Protein AF-A0A959YX13-F1 (afdb_monomer_lite)

pLDDT: mean 87.42, std 9.73, range [59.53, 97.06]

Secondary structure (DSSP, 8-state):
--HHHHHHHHHHHHHHHH---------------B-TTS-B-TT-----EEEEESSSTTS-EEEEEE-

Radius of gyration: 23.51 Å; chains: 1; bounding box: 51×23×63 Å

Structure (mmCIF, N/CA/C/O backbone):
data_AF-A0A959YX13-F1
#
_entry.id   AF-A0A959YX13-F1
#
loop_
_atom_site.group_PDB
_atom_site.id
_atom_site.type_symbol
_atom_site.label_atom_id
_atom_site.label_alt_id
_atom_site.label_comp_id
_atom_site.label_asym_id
_atom_site.label_entity_id
_atom_site.label_seq_id
_atom_site.pdbx_PDB_ins_code
_atom_site.Cartn_x
_atom_site.Cartn_y
_atom_site.Cartn_z
_atom_site.occupancy
_atom_site.B_iso_or_equiv
_atom_site.auth_seq_id
_atom_site.auth_comp_id
_atom_site.auth_asym_id
_atom_site.auth_atom_id
_atom_site.pdbx_PD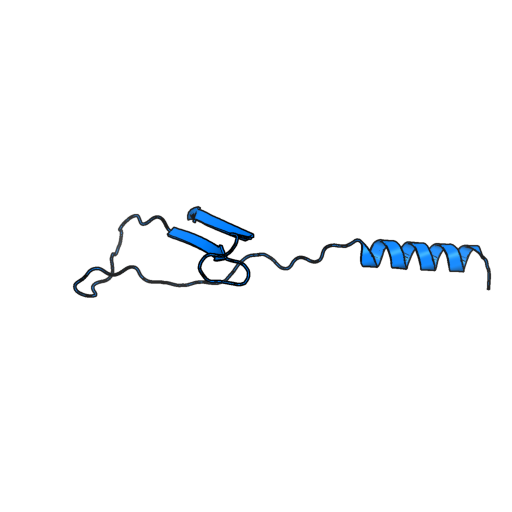B_model_num
ATOM 1 N N . MET A 1 1 ? 26.681 11.507 -45.188 1.00 62.75 1 MET A N 1
ATOM 2 C CA . MET A 1 1 ? 26.638 11.545 -43.705 1.00 62.75 1 MET A CA 1
ATOM 3 C C . MET A 1 1 ? 27.654 10.532 -43.198 1.00 62.75 1 MET A C 1
ATOM 5 O O . MET A 1 1 ? 27.712 9.456 -43.775 1.00 62.75 1 MET A O 1
ATOM 9 N N . SER A 1 2 ? 28.518 10.873 -42.236 1.00 78.69 2 SER A N 1
ATOM 10 C CA . SER A 1 2 ? 29.576 9.944 -41.809 1.00 78.69 2 SER A CA 1
ATOM 11 C C . SER A 1 2 ? 28.988 8.756 -41.027 1.00 78.69 2 SER A C 1
ATOM 13 O O . SER A 1 2 ? 28.127 8.969 -40.172 1.00 78.69 2 SER A O 1
ATOM 15 N N . PRO A 1 3 ? 29.448 7.516 -41.283 1.00 81.31 3 PRO A N 1
ATOM 16 C CA . PRO A 1 3 ? 28.869 6.293 -40.706 1.00 81.31 3 PRO A CA 1
ATOM 17 C C . PRO A 1 3 ? 28.934 6.265 -39.173 1.00 81.31 3 PRO A C 1
ATOM 19 O O . PRO A 1 3 ? 28.041 5.742 -38.513 1.00 81.31 3 PRO A O 1
ATOM 22 N N . PHE A 1 4 ? 29.947 6.919 -38.602 1.00 86.44 4 PHE A N 1
ATOM 23 C CA . PHE A 1 4 ? 30.112 7.092 -37.160 1.00 86.44 4 PHE A CA 1
ATOM 24 C C . PHE A 1 4 ? 28.944 7.847 -36.503 1.00 86.44 4 PHE A C 1
ATOM 26 O O . PHE A 1 4 ? 28.502 7.486 -35.415 1.00 86.44 4 PHE A O 1
ATOM 33 N N . ARG A 1 5 ? 28.395 8.868 -37.177 1.00 85.50 5 ARG A N 1
ATOM 34 C CA . ARG A 1 5 ? 27.264 9.649 -36.649 1.00 85.50 5 ARG A CA 1
ATOM 35 C C . ARG A 1 5 ? 25.983 8.822 -36.645 1.00 85.50 5 ARG A C 1
ATOM 37 O O . ARG A 1 5 ? 25.244 8.867 -35.672 1.00 85.50 5 ARG A O 1
ATOM 44 N N . THR A 1 6 ? 25.761 8.035 -37.696 1.00 88.25 6 THR A N 1
ATOM 45 C CA . THR A 1 6 ? 24.600 7.144 -37.797 1.00 88.25 6 THR A CA 1
ATOM 46 C C . THR A 1 6 ? 24.625 6.064 -36.716 1.00 88.25 6 THR A C 1
ATOM 48 O O . THR A 1 6 ? 23.606 5.832 -36.072 1.00 88.25 6 THR A O 1
ATOM 51 N N . LEU A 1 7 ? 25.788 5.455 -36.454 1.00 92.06 7 LEU A N 1
ATOM 52 C CA . LEU A 1 7 ? 25.942 4.449 -35.399 1.00 92.06 7 LEU A CA 1
ATOM 53 C C . LEU A 1 7 ? 25.637 5.024 -34.007 1.00 92.06 7 LEU A C 1
ATOM 55 O O . LEU A 1 7 ? 24.903 4.414 -33.231 1.00 92.06 7 LEU A O 1
ATOM 59 N N . LEU A 1 8 ? 26.151 6.222 -33.716 1.00 93.00 8 LEU A N 1
ATOM 60 C CA . LEU A 1 8 ? 25.911 6.903 -32.446 1.00 93.00 8 LEU A CA 1
ATOM 61 C C . LEU A 1 8 ? 24.424 7.239 -32.248 1.00 93.00 8 LEU A C 1
ATOM 63 O O . LEU A 1 8 ? 23.891 7.051 -31.156 1.00 93.00 8 LEU A O 1
ATOM 67 N N . SER A 1 9 ? 23.736 7.684 -33.305 1.00 92.44 9 SER A N 1
ATOM 68 C CA . SER A 1 9 ? 22.295 7.959 -33.259 1.00 92.44 9 SER A CA 1
ATOM 69 C C . SER A 1 9 ? 21.463 6.700 -33.001 1.00 92.44 9 SER A C 1
ATOM 71 O O . SER A 1 9 ? 20.538 6.744 -32.195 1.00 92.44 9 SER A O 1
ATOM 73 N N . VAL A 1 10 ? 21.801 5.571 -33.634 1.00 94.44 10 VAL A N 1
ATOM 74 C CA . VAL A 1 10 ? 21.100 4.293 -33.412 1.00 94.44 10 VAL A CA 1
ATOM 75 C C . VAL A 1 10 ? 21.311 3.791 -31.983 1.00 94.44 10 VAL A C 1
ATOM 77 O O . VAL A 1 10 ? 20.348 3.393 -31.333 1.00 94.44 10 VAL A O 1
ATOM 80 N N . ALA A 1 11 ? 22.539 3.869 -31.463 1.00 93.75 11 ALA A N 1
ATOM 81 C CA . ALA A 1 11 ? 22.836 3.490 -30.083 1.00 93.75 11 ALA A CA 1
ATOM 82 C C . ALA A 1 11 ? 22.067 4.355 -29.067 1.00 93.75 11 ALA A C 1
ATOM 84 O O . ALA A 1 11 ? 21.503 3.827 -28.111 1.00 93.75 11 ALA A O 1
ATOM 85 N N . ALA A 1 12 ? 21.981 5.669 -29.302 1.00 91.94 12 ALA A N 1
ATOM 86 C CA . ALA A 1 12 ? 21.221 6.580 -28.448 1.00 91.94 12 ALA A CA 1
ATOM 87 C C . ALA A 1 12 ? 19.718 6.247 -28.427 1.00 91.94 12 ALA A C 1
ATOM 89 O O . ALA A 1 12 ? 19.106 6.246 -27.360 1.00 91.94 12 ALA A O 1
ATOM 90 N N . ILE A 1 13 ? 19.137 5.907 -29.583 1.00 91.75 13 ILE A N 1
ATOM 91 C CA . ILE A 1 13 ? 17.736 5.468 -29.680 1.00 91.75 13 ILE A CA 1
ATOM 92 C C . ILE A 1 13 ? 17.530 4.156 -28.913 1.00 91.75 13 ILE A C 1
ATOM 94 O O . ILE A 1 13 ? 16.560 4.026 -28.172 1.00 91.75 13 ILE A O 1
ATOM 98 N N . PHE A 1 14 ? 18.453 3.202 -29.034 1.00 91.06 14 PHE A N 1
ATOM 99 C CA . PHE A 1 14 ? 18.342 1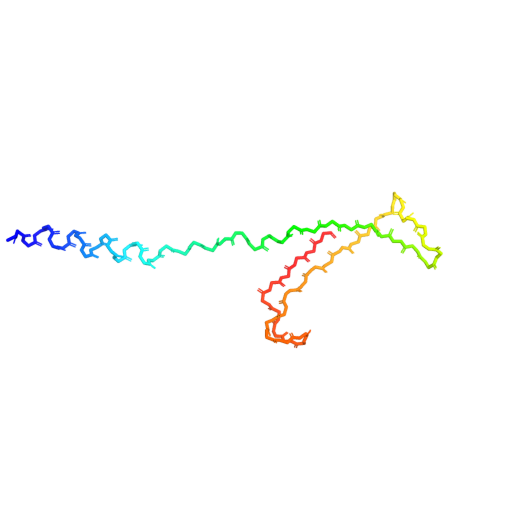.909 -28.357 1.00 91.06 14 PHE A CA 1
ATOM 100 C C . PHE A 1 14 ? 18.367 2.045 -26.826 1.00 91.06 14 PHE A C 1
ATOM 102 O O . PHE A 1 14 ? 17.567 1.424 -26.124 1.00 91.06 14 PHE A O 1
ATOM 109 N N . VAL A 1 15 ? 19.239 2.912 -26.303 1.00 90.06 15 VAL A N 1
ATOM 110 C CA . VAL A 1 15 ? 19.296 3.227 -24.868 1.00 90.06 15 VAL A CA 1
ATOM 111 C C . VAL A 1 15 ? 18.012 3.921 -24.410 1.00 90.06 15 VAL A C 1
ATOM 113 O O . VAL A 1 15 ? 17.469 3.549 -23.375 1.00 90.06 15 VAL A O 1
ATOM 116 N N . ALA A 1 16 ? 17.481 4.863 -25.196 1.00 85.69 16 ALA A N 1
ATOM 117 C CA . ALA A 1 16 ? 16.261 5.599 -24.858 1.00 85.69 16 ALA A CA 1
ATOM 118 C C . ALA A 1 16 ? 14.996 4.722 -24.789 1.00 85.69 16 ALA A C 1
ATOM 120 O O . ALA A 1 16 ? 14.065 5.057 -24.066 1.00 85.69 16 ALA A O 1
ATOM 121 N N . VAL A 1 17 ? 14.955 3.598 -25.508 1.00 83.50 17 VAL A N 1
ATOM 122 C CA . VAL A 1 1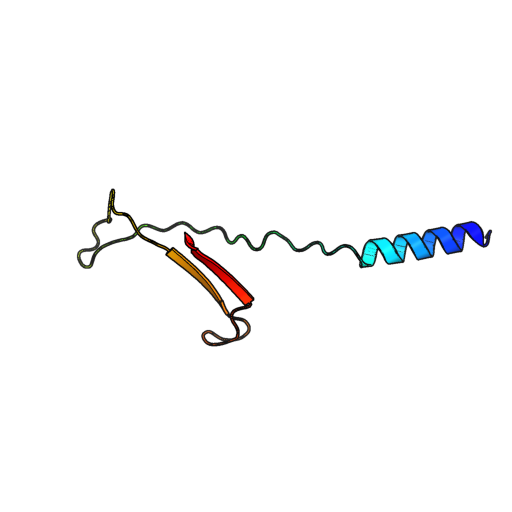7 ? 13.840 2.633 -25.442 1.00 83.50 17 VAL A CA 1
ATOM 123 C C . VAL A 1 17 ? 14.028 1.621 -24.298 1.00 83.50 17 VAL A C 1
ATOM 125 O O . VAL A 1 17 ? 13.073 0.978 -23.876 1.00 83.50 17 VAL A O 1
ATOM 128 N N . SER A 1 18 ? 15.244 1.499 -23.754 1.00 82.88 18 SER A N 1
ATOM 129 C CA . SER A 1 18 ? 15.582 0.527 -22.700 1.00 82.88 18 SER A CA 1
ATOM 130 C C . SER A 1 18 ? 15.348 1.045 -21.273 1.00 82.88 18 SER A C 1
ATOM 132 O O . SER A 1 18 ? 15.452 0.282 -20.311 1.00 82.88 18 SER A O 1
ATOM 134 N N . ILE A 1 19 ? 15.049 2.335 -21.105 1.00 79.94 19 ILE A N 1
ATOM 135 C CA . ILE A 1 19 ? 14.753 2.931 -19.796 1.00 79.94 19 ILE A CA 1
ATOM 136 C C . ILE A 1 19 ? 13.302 2.632 -19.406 1.00 79.94 19 ILE A C 1
ATOM 138 O O . ILE A 1 19 ? 12.358 3.124 -20.017 1.00 79.94 19 ILE A O 1
ATOM 142 N N . ASN A 1 20 ? 13.128 1.845 -18.346 1.00 73.06 20 ASN A N 1
ATOM 143 C CA . ASN A 1 20 ? 11.827 1.587 -17.737 1.00 73.06 20 ASN A CA 1
ATOM 144 C C . ASN A 1 20 ? 11.445 2.771 -16.837 1.00 73.06 20 ASN A C 1
ATOM 146 O O . ASN A 1 20 ? 11.872 2.845 -15.689 1.00 73.06 20 ASN A O 1
ATOM 150 N N . ALA A 1 21 ? 10.640 3.701 -17.348 1.00 63.19 21 ALA A N 1
ATOM 151 C CA . ALA A 1 21 ? 10.095 4.820 -16.577 1.00 63.19 21 ALA A CA 1
ATOM 152 C C . ALA A 1 21 ? 8.822 4.415 -15.808 1.00 63.19 21 ALA A C 1
ATOM 154 O O . ALA A 1 21 ? 7.782 5.055 -15.953 1.00 63.19 21 ALA A O 1
ATOM 155 N N . GLN A 1 22 ? 8.875 3.330 -15.029 1.00 64.62 22 GLN A N 1
ATOM 156 C CA . GLN A 1 22 ? 7.743 2.952 -14.181 1.00 64.62 22 GLN A CA 1
ATOM 157 C C . GLN A 1 22 ? 7.539 4.076 -13.159 1.00 64.62 22 GLN A C 1
ATOM 159 O O . GLN A 1 22 ? 8.404 4.331 -12.318 1.00 64.62 22 GLN A O 1
ATOM 164 N N . THR A 1 23 ? 6.427 4.804 -13.280 1.00 59.53 23 THR A N 1
ATOM 165 C CA . THR A 1 23 ? 5.977 5.728 -12.237 1.00 59.53 23 THR A CA 1
ATOM 166 C C . THR A 1 23 ? 5.907 4.968 -10.916 1.00 59.53 23 THR A C 1
ATOM 168 O O . THR A 1 23 ? 5.618 3.770 -10.949 1.00 59.53 23 THR A O 1
ATOM 171 N N . PRO A 1 24 ? 6.145 5.619 -9.765 1.00 61.47 24 PRO A N 1
ATOM 172 C CA . PRO A 1 24 ? 6.004 4.947 -8.482 1.00 61.47 24 PRO A CA 1
ATOM 173 C C . PRO A 1 24 ? 4.664 4.206 -8.432 1.00 61.47 24 PRO A C 1
ATOM 175 O O . PRO A 1 24 ? 3.632 4.811 -8.720 1.00 61.47 24 PRO A O 1
ATOM 178 N N . GLU A 1 25 ? 4.665 2.930 -8.037 1.00 64.50 25 GLU A N 1
ATOM 179 C CA . GLU A 1 25 ? 3.444 2.141 -7.768 1.00 64.50 25 GLU A CA 1
ATOM 180 C C . GLU A 1 25 ? 2.666 2.669 -6.544 1.00 64.50 25 GLU A C 1
ATOM 182 O O . GLU A 1 25 ? 1.807 1.995 -5.986 1.00 64.50 25 GLU A O 1
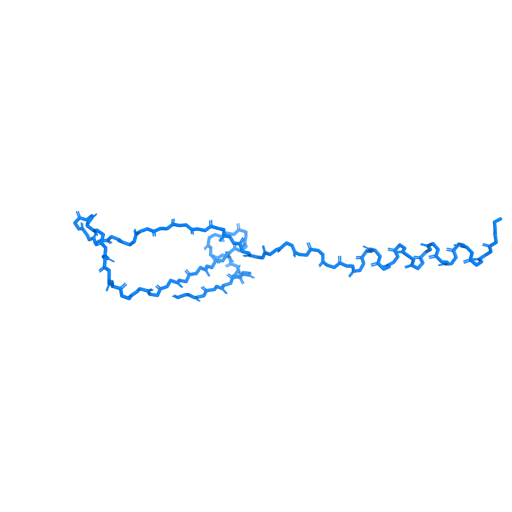ATOM 187 N N . ALA A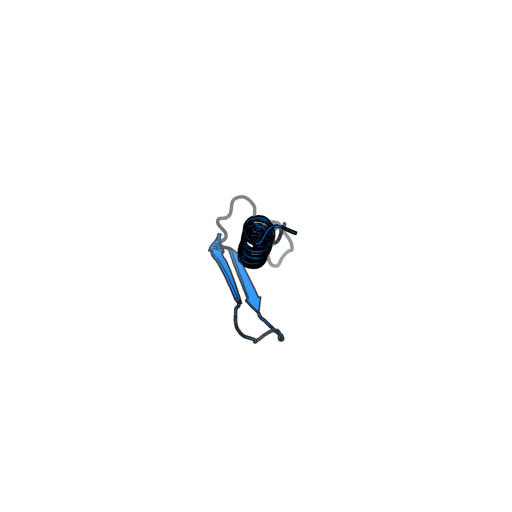 1 26 ? 2.978 3.884 -6.095 1.00 66.00 26 ALA A N 1
ATOM 188 C CA . ALA A 1 26 ? 2.371 4.506 -4.945 1.00 66.00 26 ALA A CA 1
ATOM 189 C C . ALA A 1 26 ? 1.021 5.099 -5.352 1.00 66.00 26 ALA A C 1
ATOM 191 O O . ALA A 1 26 ? 0.932 6.067 -6.113 1.00 66.00 26 ALA A O 1
ATOM 192 N N . PHE A 1 27 ? -0.041 4.522 -4.806 1.00 73.94 27 PHE A N 1
ATOM 193 C CA . PHE A 1 27 ? -1.370 5.107 -4.828 1.00 73.94 27 PHE A CA 1
ATOM 194 C C . PHE A 1 27 ? -1.543 5.951 -3.564 1.00 73.94 27 PHE A C 1
ATOM 196 O O . PHE A 1 27 ? -1.337 5.463 -2.459 1.00 73.94 27 PHE A O 1
ATOM 203 N N . ASN A 1 28 ? -1.920 7.222 -3.703 1.00 82.75 28 ASN A N 1
ATOM 204 C CA . ASN A 1 28 ? -2.218 8.045 -2.533 1.00 82.75 28 ASN A CA 1
ATOM 205 C C . ASN A 1 28 ? -3.588 7.655 -1.972 1.00 82.75 28 ASN A C 1
ATOM 207 O O . ASN A 1 28 ? -4.602 7.796 -2.657 1.00 82.75 28 ASN A O 1
ATOM 211 N N . TYR A 1 29 ? -3.626 7.232 -0.712 1.00 84.94 29 TYR A N 1
ATOM 212 C CA . TYR A 1 29 ? -4.857 6.949 0.018 1.00 84.94 29 TYR A CA 1
ATOM 213 C C . TYR A 1 29 ? -4.860 7.657 1.368 1.00 84.94 29 TYR A C 1
ATOM 215 O O . TYR A 1 29 ? -3.826 7.860 2.001 1.00 84.94 29 TYR A O 1
ATOM 223 N N . GLN A 1 30 ? -6.053 8.033 1.814 1.00 88.25 30 GLN A N 1
ATOM 224 C CA . GLN A 1 30 ? -6.302 8.510 3.168 1.00 88.25 30 GLN A CA 1
ATOM 225 C C . GLN A 1 30 ? -7.613 7.891 3.642 1.00 88.25 30 GLN A C 1
ATOM 227 O O . GLN A 1 30 ? -8.588 7.834 2.891 1.00 88.25 30 GLN A O 1
ATOM 232 N N . GLY A 1 31 ? -7.629 7.410 4.880 1.00 89.12 31 GLY A N 1
ATOM 233 C CA . GLY A 1 31 ? -8.790 6.761 5.468 1.00 89.12 31 GLY A CA 1
ATOM 234 C C . GLY A 1 31 ? -8.787 6.896 6.983 1.00 89.12 31 GLY A C 1
ATOM 235 O O . GLY A 1 31 ? -7.739 7.063 7.601 1.00 89.12 31 GLY A O 1
ATOM 236 N N . VAL A 1 32 ? -9.979 6.830 7.574 1.00 92.44 32 VAL A N 1
ATOM 237 C CA . VAL A 1 32 ? -10.178 6.824 9.026 1.00 92.44 32 VAL A CA 1
ATOM 238 C C . VAL A 1 32 ? -10.907 5.538 9.381 1.00 92.44 32 VAL A C 1
ATOM 240 O O . VAL A 1 32 ? -12.028 5.323 8.918 1.00 92.44 32 VAL A O 1
ATOM 243 N N . ALA A 1 33 ? -10.278 4.687 10.189 1.00 93.94 33 ALA A N 1
ATOM 244 C CA . ALA A 1 33 ? -10.916 3.479 10.695 1.00 93.94 33 ALA A CA 1
ATOM 245 C C . ALA A 1 33 ? -12.020 3.854 11.697 1.00 93.94 33 ALA A C 1
ATOM 247 O O . ALA A 1 33 ? -11.804 4.694 12.574 1.00 93.94 33 ALA A O 1
ATOM 248 N N .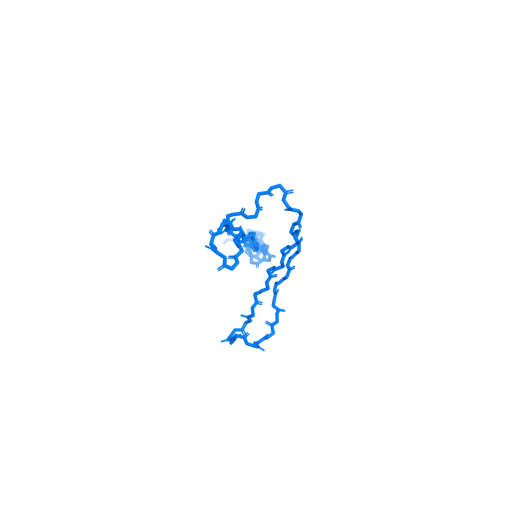 ARG A 1 34 ? -13.202 3.250 11.550 1.00 96.44 34 ARG A N 1
ATOM 249 C CA . ARG A 1 34 ? -14.372 3.481 12.407 1.00 96.44 34 ARG A CA 1
ATOM 250 C C . ARG A 1 34 ? -14.950 2.162 12.902 1.00 96.44 34 ARG A C 1
ATOM 252 O O . ARG A 1 34 ? -14.799 1.143 12.229 1.00 96.44 34 ARG A O 1
ATOM 259 N N . ASP A 1 35 ? -15.597 2.193 14.058 1.00 94.31 35 ASP A N 1
ATOM 260 C CA . ASP A 1 35 ? -16.323 1.047 14.603 1.00 94.31 35 ASP A CA 1
ATOM 261 C C . ASP A 1 35 ? -17.746 0.912 14.021 1.00 94.31 35 ASP A C 1
ATOM 263 O O . ASP A 1 35 ? -18.155 1.655 13.126 1.00 94.31 35 ASP A O 1
ATOM 267 N N . ALA A 1 36 ? -18.514 -0.059 14.528 1.00 96.19 36 ALA A N 1
ATOM 268 C CA . ALA A 1 36 ? -19.893 -0.304 14.098 1.00 96.19 36 ALA A CA 1
ATOM 269 C C . ALA A 1 36 ? -20.880 0.817 14.489 1.00 96.19 36 ALA A C 1
ATOM 271 O O . ALA A 1 36 ? -21.954 0.907 13.896 1.00 96.19 36 ALA A O 1
ATOM 272 N N . GLY A 1 37 ? -20.531 1.654 15.472 1.00 97.06 37 GLY A N 1
ATOM 273 C CA . GLY A 1 37 ? -21.280 2.853 15.854 1.00 97.06 37 GLY A CA 1
ATOM 274 C C . GLY A 1 37 ? -20.941 4.074 14.992 1.00 97.06 37 GLY A C 1
ATOM 275 O O . GLY A 1 37 ? -21.678 5.058 15.009 1.00 97.06 37 GLY A O 1
ATOM 276 N N . GLY A 1 38 ? -19.870 3.997 14.196 1.00 95.50 38 GLY A N 1
ATOM 277 C CA . GLY A 1 38 ? -19.375 5.083 13.356 1.00 95.50 38 GLY A CA 1
ATOM 278 C C . GLY A 1 38 ? -18.316 5.953 14.035 1.00 95.50 38 GLY A C 1
ATOM 279 O O . GLY A 1 38 ? -17.857 6.924 13.421 1.00 95.50 38 GLY A O 1
ATOM 280 N N . ASP A 1 39 ? -17.882 5.612 15.247 1.00 97.00 39 ASP A N 1
ATOM 281 C CA . ASP A 1 39 ? -16.858 6.354 15.977 1.00 97.00 39 ASP A CA 1
ATOM 282 C C . ASP A 1 39 ? -15.461 6.010 15.460 1.00 97.00 39 ASP A C 1
ATOM 284 O O . ASP A 1 39 ? -15.180 4.881 15.061 1.00 97.00 39 ASP A O 1
ATOM 288 N N . ALA A 1 40 ? -14.570 7.004 15.419 1.00 95.50 40 ALA A N 1
ATOM 289 C CA . ALA A 1 40 ? -13.206 6.798 14.945 1.00 95.50 40 ALA A CA 1
ATOM 290 C C . ALA A 1 40 ? -12.401 5.956 15.943 1.00 95.50 40 ALA A C 1
ATOM 292 O O . ALA A 1 40 ? -12.362 6.258 17.137 1.00 95.50 40 ALA A O 1
ATOM 293 N N . LEU A 1 41 ? -11.682 4.956 15.434 1.00 95.75 41 LEU A N 1
ATOM 294 C CA . LEU A 1 41 ? -10.755 4.135 16.213 1.00 95.75 41 LEU A CA 1
ATOM 295 C C . LEU A 1 41 ? -9.457 4.910 16.486 1.00 95.75 41 LEU A C 1
ATOM 297 O O . LEU A 1 41 ? -8.407 4.656 15.896 1.00 95.75 41 LEU A O 1
ATOM 301 N N . ALA A 1 42 ? -9.537 5.907 17.364 1.00 92.69 42 ALA A N 1
ATOM 302 C CA . ALA A 1 42 ? -8.390 6.713 17.762 1.00 92.69 42 ALA A CA 1
ATOM 303 C C . ALA A 1 42 ? -7.375 5.888 18.574 1.00 92.69 42 ALA A C 1
ATOM 305 O O . ALA A 1 42 ? -7.749 4.998 19.338 1.00 92.69 42 ALA A O 1
ATOM 306 N N . ASN A 1 43 ? -6.082 6.208 18.425 1.00 91.19 43 ASN A N 1
ATOM 307 C CA . ASN A 1 43 ? -4.966 5.614 19.182 1.00 91.19 43 ASN A CA 1
ATOM 308 C C . ASN A 1 43 ? -4.927 4.074 19.181 1.00 91.19 43 ASN A C 1
ATOM 310 O O . ASN A 1 43 ? -4.372 3.461 20.091 1.00 91.19 43 ASN A O 1
ATOM 314 N N . THR A 1 44 ? -5.522 3.449 18.168 1.00 93.56 44 THR A N 1
ATOM 315 C CA . THR A 1 44 ? -5.588 1.996 18.031 1.00 93.56 44 THR A CA 1
ATOM 316 C C . THR A 1 44 ? -4.621 1.561 16.940 1.00 93.56 44 THR A C 1
ATOM 318 O O . THR A 1 44 ? -4.625 2.123 15.846 1.00 93.56 44 THR A O 1
ATOM 321 N N . THR A 1 45 ? -3.787 0.559 17.221 1.00 92.31 45 THR A N 1
ATOM 322 C CA . THR A 1 45 ? -2.927 -0.045 16.197 1.00 92.31 45 THR A CA 1
ATOM 323 C C . THR A 1 45 ? -3.788 -0.829 15.214 1.00 92.31 45 THR A C 1
ATOM 325 O O . THR A 1 45 ? -4.482 -1.768 15.601 1.00 92.31 45 THR A O 1
ATOM 328 N N . VAL A 1 46 ? -3.723 -0.454 13.940 1.00 91.94 46 VAL A N 1
ATOM 329 C CA . VAL A 1 46 ? -4.431 -1.114 12.842 1.00 91.94 46 VAL A CA 1
ATOM 330 C C . VAL A 1 46 ? -3.414 -1.427 11.756 1.00 91.94 46 VAL A C 1
ATOM 332 O O . VAL A 1 46 ? -2.677 -0.536 11.350 1.00 91.94 46 VAL A O 1
ATOM 335 N N . GLY A 1 47 ? -3.384 -2.680 11.302 1.00 92.19 47 GLY A N 1
ATOM 336 C CA . GLY A 1 47 ? -2.623 -3.069 10.118 1.00 92.19 47 GLY A CA 1
ATOM 337 C C . GLY A 1 47 ? -3.476 -2.909 8.863 1.00 92.19 47 GLY A C 1
ATOM 338 O O . GLY A 1 47 ? -4.654 -3.281 8.865 1.00 92.19 47 GLY A O 1
ATOM 339 N N . VAL A 1 48 ? -2.897 -2.378 7.793 1.00 90.88 48 VAL A N 1
ATOM 340 C CA . VAL A 1 48 ? -3.589 -2.154 6.518 1.00 90.88 48 VAL A CA 1
ATOM 341 C C . VAL A 1 48 ? -2.852 -2.885 5.404 1.00 90.88 48 VAL A C 1
ATOM 343 O O . VAL A 1 48 ? -1.628 -2.880 5.353 1.00 90.88 48 VAL A O 1
ATOM 346 N N . ARG A 1 49 ? -3.597 -3.525 4.496 1.00 91.62 49 ARG A N 1
ATOM 347 C CA . ARG A 1 49 ? -3.039 -4.160 3.298 1.00 91.62 49 ARG A CA 1
ATOM 348 C C . ARG A 1 49 ? -3.755 -3.665 2.053 1.00 91.62 49 ARG A C 1
ATOM 350 O O . ARG A 1 49 ? -4.979 -3.768 1.973 1.00 91.62 49 ARG A O 1
ATOM 357 N N . PHE A 1 50 ? -2.985 -3.230 1.064 1.00 89.25 50 PHE A N 1
ATOM 358 C CA . PHE A 1 50 ? -3.492 -2.861 -0.255 1.00 89.25 50 PHE A CA 1
ATOM 359 C C . PHE A 1 50 ? -3.079 -3.905 -1.281 1.00 89.25 50 PHE A C 1
ATOM 361 O O . PHE A 1 50 ? -1.959 -4.408 -1.236 1.00 89.25 50 PHE A O 1
ATOM 368 N N . GLN A 1 51 ? -3.996 -4.253 -2.186 1.00 91.38 51 GLN A N 1
ATOM 369 C CA . GLN A 1 51 ? -3.754 -5.190 -3.282 1.00 91.38 51 GLN A CA 1
ATOM 370 C C . GLN A 1 51 ? -4.391 -4.652 -4.564 1.00 91.38 51 GLN A C 1
ATOM 372 O O . GLN A 1 51 ? -5.563 -4.273 -4.559 1.00 91.38 51 GLN A O 1
ATOM 377 N N . LEU A 1 52 ? -3.636 -4.645 -5.663 1.00 89.44 52 LEU A N 1
ATOM 378 C CA . LEU A 1 52 ? -4.155 -4.302 -6.986 1.00 89.44 52 LEU A CA 1
ATOM 379 C C . LEU A 1 52 ? -4.352 -5.576 -7.803 1.00 89.44 52 LEU A C 1
ATOM 381 O O . LEU A 1 52 ? -3.387 -6.277 -8.104 1.00 89.44 52 LEU A O 1
ATOM 385 N N . HIS A 1 53 ? -5.599 -5.854 -8.177 1.00 93.56 53 HIS A N 1
ATOM 386 C CA . HIS A 1 53 ? -5.955 -6.979 -9.037 1.00 93.56 53 HIS A CA 1
ATOM 387 C C . HIS A 1 53 ? -6.050 -6.528 -10.498 1.00 93.56 53 HIS A C 1
ATOM 389 O O . HIS A 1 53 ? -6.688 -5.522 -10.810 1.00 93.56 53 HIS A O 1
ATOM 395 N N . GLN A 1 54 ? -5.441 -7.281 -11.411 1.00 92.31 54 GLN A N 1
ATOM 396 C CA . GLN A 1 54 ? -5.470 -6.969 -12.836 1.00 92.31 54 GLN A CA 1
ATOM 397 C C . GLN A 1 54 ? -6.726 -7.535 -13.514 1.00 92.31 54 GLN A C 1
ATOM 399 O O . GLN A 1 54 ? -7.048 -8.718 -13.395 1.00 92.31 54 GLN A O 1
ATOM 404 N N . GLY A 1 55 ? -7.425 -6.687 -14.272 1.00 94.38 55 GLY A N 1
ATOM 405 C CA . GLY A 1 55 ? -8.538 -7.060 -15.153 1.00 94.38 55 GLY A CA 1
ATOM 406 C C . GLY A 1 55 ? -9.882 -7.294 -14.455 1.00 94.38 55 GLY A C 1
ATOM 407 O O . GLY A 1 55 ? -10.903 -6.825 -14.949 1.00 94.38 55 GLY A O 1
ATOM 408 N N . THR A 1 56 ? -9.905 -7.981 -13.310 1.00 95.44 56 THR A N 1
ATOM 409 C CA . THR A 1 56 ? -11.133 -8.235 -12.533 1.00 95.44 56 THR A CA 1
ATOM 410 C C . THR A 1 56 ? -10.878 -8.112 -11.032 1.00 95.44 56 THR A C 1
ATOM 412 O O . THR A 1 56 ? -9.734 -8.185 -10.591 1.00 95.44 56 THR A O 1
ATOM 415 N N . ALA A 1 57 ? -11.944 -7.999 -10.233 1.00 93.94 57 ALA A N 1
ATOM 416 C CA . ALA A 1 57 ? -11.854 -7.917 -8.770 1.00 93.94 57 ALA A CA 1
ATOM 417 C C . ALA A 1 57 ? -11.220 -9.156 -8.102 1.00 93.94 57 ALA A C 1
ATOM 419 O O . ALA A 1 57 ? -10.804 -9.080 -6.953 1.00 93.94 57 ALA A O 1
ATOM 420 N N . VAL A 1 58 ? -11.143 -10.286 -8.812 1.00 95.88 58 VAL A N 1
ATOM 421 C CA . VAL A 1 58 ? -10.522 -11.538 -8.336 1.00 95.88 58 VAL A CA 1
ATOM 422 C C . VAL A 1 58 ? -9.362 -11.956 -9.254 1.00 95.88 58 VAL A C 1
ATOM 424 O O . VAL A 1 58 ? -8.930 -13.104 -9.254 1.00 95.88 58 VAL A O 1
ATOM 427 N N . GLY A 1 59 ? -8.870 -11.033 -10.086 1.00 95.38 59 GLY A N 1
ATOM 428 C CA . GLY A 1 59 ? -7.757 -11.278 -10.998 1.00 95.38 59 GLY A CA 1
ATOM 429 C C . GLY A 1 59 ? -6.420 -11.406 -10.271 1.00 95.38 59 GLY A C 1
ATOM 430 O O . GLY A 1 59 ? -6.337 -11.293 -9.046 1.00 95.38 59 GLY A O 1
ATOM 431 N N . THR A 1 60 ? -5.348 -11.614 -11.032 1.00 96.06 60 THR A N 1
ATOM 432 C CA . THR A 1 60 ? -3.988 -11.697 -10.486 1.00 96.06 60 THR A CA 1
ATOM 433 C C . THR A 1 60 ? -3.629 -10.427 -9.725 1.00 96.06 60 THR A C 1
ATOM 435 O O . THR A 1 60 ? -3.817 -9.324 -10.239 1.00 96.06 60 THR A O 1
ATOM 438 N N . VAL A 1 61 ? -3.087 -10.584 -8.517 1.00 92.88 61 VAL A N 1
ATOM 439 C CA . VAL A 1 61 ? -2.526 -9.468 -7.752 1.00 92.88 61 VAL A CA 1
ATOM 440 C C . VAL A 1 61 ? -1.208 -9.060 -8.401 1.00 92.88 61 VAL A C 1
ATOM 442 O O . VAL A 1 61 ? -0.268 -9.851 -8.434 1.00 92.88 61 VAL A O 1
ATOM 445 N N . VAL A 1 62 ? -1.153 -7.841 -8.927 1.00 90.75 62 VAL A N 1
ATOM 446 C CA . VAL A 1 62 ? 0.048 -7.275 -9.565 1.00 90.75 62 VAL A CA 1
ATOM 447 C C . VAL A 1 62 ? 0.837 -6.364 -8.630 1.00 90.75 62 VAL A C 1
ATOM 449 O O . VAL A 1 62 ? 2.009 -6.124 -8.876 1.00 90.75 62 VAL A O 1
ATOM 452 N N . TYR A 1 63 ? 0.218 -5.912 -7.538 1.00 87.75 63 TYR A N 1
ATOM 453 C CA . TYR A 1 63 ? 0.852 -5.097 -6.506 1.00 87.75 63 TYR A CA 1
ATOM 454 C C . TYR A 1 63 ? 0.257 -5.417 -5.134 1.00 87.75 63 TYR A C 1
ATOM 456 O O . TYR A 1 63 ? -0.957 -5.617 -5.027 1.00 87.75 63 TYR A O 1
ATOM 464 N N . SER A 1 64 ? 1.091 -5.461 -4.092 1.00 88.69 64 SER A N 1
ATOM 465 C CA . SER A 1 64 ? 0.650 -5.632 -2.707 1.00 88.69 64 SER A CA 1
ATOM 466 C C . SER A 1 64 ? 1.586 -4.918 -1.736 1.00 88.69 64 SER A C 1
ATOM 468 O O . SER A 1 64 ? 2.796 -5.117 -1.793 1.00 88.69 64 SER A O 1
ATOM 470 N N . GLU A 1 65 ? 1.018 -4.189 -0.781 1.00 86.81 65 GLU A N 1
ATOM 471 C CA . GLU A 1 65 ? 1.756 -3.555 0.318 1.00 86.81 65 GLU A CA 1
ATOM 472 C C . GLU A 1 65 ? 1.038 -3.745 1.658 1.00 86.81 65 GLU A C 1
ATOM 474 O O . GLU A 1 65 ? -0.178 -3.956 1.688 1.00 86.81 65 GLU A O 1
ATOM 479 N N . THR A 1 66 ? 1.794 -3.671 2.755 1.00 89.75 66 THR A N 1
ATOM 480 C CA . THR A 1 66 ? 1.289 -3.771 4.132 1.00 89.75 66 THR A CA 1
ATOM 481 C C . THR A 1 66 ? 1.874 -2.632 4.968 1.00 89.75 66 THR A C 1
ATOM 483 O O . THR A 1 66 ? 3.070 -2.358 4.854 1.00 89.75 66 THR A O 1
ATOM 486 N N . HIS A 1 67 ? 1.051 -2.014 5.815 1.00 86.25 67 HIS A N 1
ATOM 487 C CA . HIS A 1 67 ? 1.415 -0.956 6.759 1.00 86.25 67 HIS A CA 1
ATOM 488 C C . HIS A 1 67 ? 0.930 -1.293 8.170 1.00 86.25 67 HIS A C 1
ATOM 490 O O . HIS A 1 67 ? -0.176 -1.877 8.280 1.00 86.25 67 HIS A O 1
#

Foldseek 3Di:
DDVVVVVVVVVVVVVVVVDDPPDPPDDDDDDFDADPVRHTPPPDDDKDKDFDAPPDPPHDTPDIDID

Sequence (67 aa):
MSPFRTLLSVAAIFVAVSINAQTPEAFNYQGVARDAGGDALANTTVGVRFQLHQGTAVGTVVYSETH